Protein AF-A0A0F8WGH5-F1 (afdb_monomer_lite)

Organism: NCBI:txid412755

Foldseek 3Di:
DVVVVVVVVVVVVVVVVVVVVVVVCVVCVVVVVVVVVVVCVQVQVVDDPVVCVVCVVVVHDDDTDRPPVVVVCVVVVVCVVCVDQDQQDDDPDPGDPVVSVVVSVD

Structure (mmCIF, N/CA/C/O backbone):
data_AF-A0A0F8WGH5-F1
#
_entry.id   AF-A0A0F8WGH5-F1
#
loop_
_atom_site.group_PDB
_atom_site.id
_atom_site.type_symbol
_atom_site.label_atom_id
_atom_site.label_alt_id
_atom_site.label_comp_id
_atom_site.label_asym_id
_atom_site.label_entity_id
_atom_site.label_seq_id
_atom_site.pdbx_PDB_ins_code
_atom_site.Cartn_x
_atom_site.Cartn_y
_atom_site.Cartn_z
_atom_site.occupancy
_atom_site.B_iso_or_equiv
_atom_site.auth_seq_id
_atom_site.auth_comp_id
_atom_site.auth_asym_id
_atom_site.auth_atom_id
_atom_site.pdbx_PDB_model_num
ATOM 1 N N . MET A 1 1 ? 5.181 -33.409 37.638 1.00 47.31 1 MET A N 1
ATOM 2 C CA . MET A 1 1 ? 6.458 -32.822 37.167 1.00 47.31 1 MET A CA 1
ATOM 3 C C . MET A 1 1 ? 6.450 -32.567 35.658 1.00 47.31 1 MET A C 1
ATOM 5 O O . MET A 1 1 ? 6.935 -31.520 35.275 1.00 47.31 1 MET A O 1
ATOM 9 N N . ALA A 1 2 ? 5.823 -33.419 34.832 1.00 52.19 2 ALA A N 1
ATOM 10 C CA . ALA A 1 2 ? 5.666 -33.188 33.384 1.00 52.19 2 ALA A CA 1
ATOM 11 C C . ALA A 1 2 ? 4.700 -32.037 32.995 1.00 52.19 2 ALA A C 1
ATOM 13 O O . ALA A 1 2 ? 4.844 -31.440 31.937 1.00 52.19 2 ALA A O 1
ATOM 14 N N . GLU A 1 3 ? 3.730 -31.683 33.847 1.00 47.84 3 GLU A N 1
ATOM 15 C CA . GLU A 1 3 ? 2.720 -30.653 33.522 1.00 47.84 3 GLU A CA 1
ATOM 16 C C . GLU A 1 3 ? 3.241 -29.205 33.601 1.00 47.84 3 GLU A C 1
ATOM 18 O O . GLU A 1 3 ? 2.718 -28.323 32.927 1.00 47.84 3 GLU A O 1
ATOM 23 N N . HIS A 1 4 ? 4.289 -28.944 34.389 1.00 51.94 4 HIS A N 1
ATOM 24 C CA . HIS A 1 4 ? 4.874 -27.600 34.503 1.00 51.94 4 HIS A CA 1
ATOM 25 C C . HIS A 1 4 ? 5.773 -27.237 33.313 1.00 51.94 4 HIS A C 1
ATOM 27 O O . HIS A 1 4 ? 5.893 -26.064 32.976 1.00 51.94 4 HIS A O 1
ATOM 33 N N . GLU A 1 5 ? 6.360 -28.236 32.655 1.00 54.69 5 GLU A N 1
ATOM 34 C CA . GLU A 1 5 ? 7.306 -28.052 31.550 1.00 54.69 5 GLU A CA 1
ATOM 35 C C . GLU A 1 5 ? 6.595 -27.596 30.263 1.00 54.69 5 GLU A C 1
ATOM 37 O O . GLU A 1 5 ? 7.083 -26.718 29.553 1.00 54.69 5 GLU A O 1
ATOM 42 N N . HIS A 1 6 ? 5.379 -28.100 30.018 1.00 57.47 6 HIS A N 1
ATOM 43 C CA . HIS A 1 6 ? 4.533 -27.656 28.906 1.00 57.47 6 HIS A CA 1
ATOM 44 C C . HIS A 1 6 ? 4.038 -26.212 29.068 1.00 57.47 6 HIS A C 1
ATOM 46 O O . HIS A 1 6 ? 4.010 -25.463 28.097 1.00 57.47 6 HIS A O 1
ATOM 52 N N . HIS A 1 7 ? 3.707 -25.781 30.290 1.00 59.44 7 HIS A N 1
ATOM 53 C CA . HIS A 1 7 ? 3.215 -24.421 30.523 1.00 59.44 7 HIS A CA 1
ATOM 54 C C . HIS A 1 7 ? 4.296 -23.355 30.255 1.00 59.44 7 HIS A C 1
ATOM 56 O O . HIS A 1 7 ? 3.986 -22.291 29.709 1.00 59.44 7 HIS A O 1
ATOM 62 N N . ASP A 1 8 ? 5.551 -23.610 30.631 1.00 64.88 8 ASP A N 1
ATOM 63 C CA . ASP A 1 8 ? 6.654 -22.678 30.359 1.00 64.88 8 ASP A CA 1
ATOM 64 C C . ASP A 1 8 ? 7.074 -22.689 28.881 1.00 64.88 8 ASP A C 1
ATOM 66 O O . ASP A 1 8 ? 7.357 -21.629 28.315 1.00 64.88 8 ASP A O 1
ATOM 70 N N . ALA A 1 9 ? 7.029 -23.846 28.213 1.00 72.88 9 ALA A N 1
ATOM 71 C CA . ALA A 1 9 ? 7.215 -23.931 26.763 1.00 72.88 9 ALA A CA 1
ATOM 72 C C . ALA A 1 9 ? 6.143 -23.134 25.987 1.00 72.88 9 ALA A C 1
ATOM 74 O O . ALA A 1 9 ? 6.466 -22.395 25.057 1.00 72.88 9 ALA A O 1
ATOM 75 N N . ASP A 1 10 ? 4.880 -23.197 26.411 1.00 77.44 10 ASP A N 1
ATOM 76 C CA . ASP A 1 10 ? 3.797 -22.430 25.784 1.00 77.44 10 ASP A CA 1
ATOM 77 C C . ASP A 1 10 ? 3.927 -20.923 26.051 1.00 77.44 10 ASP A C 1
ATOM 79 O O . ASP A 1 10 ? 3.711 -20.104 25.156 1.00 77.44 10 ASP A O 1
ATOM 83 N N . LYS A 1 11 ? 4.331 -20.529 27.265 1.00 81.62 11 LYS A N 1
ATOM 84 C CA . LYS A 1 11 ? 4.594 -19.120 27.603 1.00 81.62 11 LYS A CA 1
ATOM 85 C C . LYS A 1 11 ? 5.718 -18.532 26.758 1.00 81.62 11 LYS A C 1
ATOM 87 O O . LYS A 1 11 ? 5.542 -17.464 26.180 1.00 81.62 11 LYS A O 1
ATOM 92 N N . THR A 1 12 ? 6.841 -19.237 26.652 1.00 84.56 12 THR A N 1
ATOM 93 C CA . THR A 1 12 ? 7.992 -18.789 25.853 1.00 84.56 12 THR A CA 1
ATOM 94 C C . THR A 1 12 ? 7.652 -18.676 24.366 1.00 84.56 12 THR A C 1
ATOM 96 O O . TH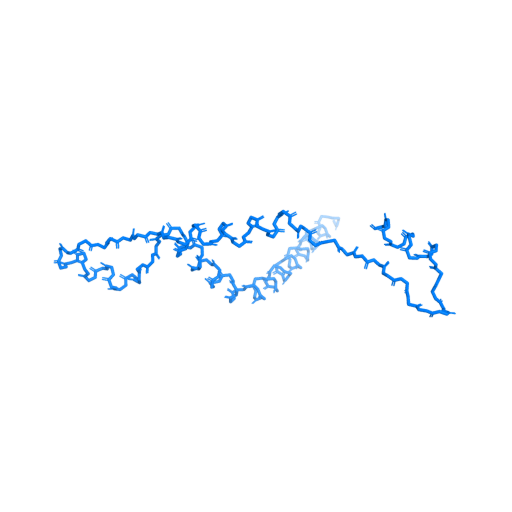R A 1 12 ? 8.043 -17.699 23.726 1.00 84.56 12 THR A O 1
ATOM 99 N N . LEU A 1 13 ? 6.845 -19.596 23.826 1.00 88.69 13 LEU A N 1
ATOM 100 C CA . LEU A 1 13 ? 6.330 -19.510 22.457 1.00 88.69 13 LEU A CA 1
ATOM 101 C C . LEU A 1 13 ? 5.434 -18.277 22.246 1.00 88.69 13 LEU A C 1
ATOM 103 O O . LEU A 1 13 ? 5.576 -17.572 21.245 1.00 88.69 13 LEU A O 1
ATOM 107 N N . ILE A 1 14 ? 4.516 -18.002 23.177 1.00 90.44 14 ILE A N 1
ATOM 108 C CA . ILE A 1 14 ? 3.617 -16.838 23.106 1.00 90.44 14 ILE A CA 1
ATOM 109 C C . ILE A 1 14 ? 4.414 -15.532 23.201 1.00 90.44 14 ILE A C 1
ATOM 111 O O . ILE A 1 14 ? 4.172 -14.599 22.434 1.00 90.44 14 ILE A O 1
ATOM 115 N N . GLU A 1 15 ? 5.393 -15.465 24.102 1.00 92.00 15 GLU A N 1
ATOM 116 C CA . GLU A 1 15 ? 6.281 -14.310 24.241 1.00 92.00 15 GLU A CA 1
ATOM 117 C C . GLU A 1 15 ? 7.097 -14.064 22.967 1.00 92.00 15 GLU A C 1
ATOM 119 O O . GLU A 1 15 ? 7.206 -12.923 22.503 1.00 92.00 15 GLU A O 1
ATOM 124 N N . GLU A 1 16 ? 7.623 -15.124 22.350 1.00 90.19 16 GLU A N 1
ATOM 125 C CA . GLU A 1 16 ? 8.329 -15.026 21.077 1.00 90.19 16 GLU A CA 1
ATOM 126 C C . GLU A 1 16 ? 7.401 -14.560 19.946 1.00 90.19 16 GLU A C 1
ATOM 128 O O . GLU A 1 16 ? 7.767 -13.666 19.174 1.00 90.19 16 GLU A O 1
ATOM 133 N N . ALA A 1 17 ? 6.185 -15.103 19.866 1.00 92.06 17 ALA A N 1
ATOM 134 C CA . ALA A 1 17 ? 5.187 -14.691 18.885 1.00 92.06 17 ALA A CA 1
ATOM 135 C C . ALA A 1 17 ? 4.820 -13.207 19.041 1.00 92.06 17 ALA A C 1
ATOM 137 O O . ALA A 1 17 ? 4.798 -12.474 18.052 1.00 92.06 17 ALA A O 1
ATOM 138 N N . HIS A 1 18 ? 4.614 -12.733 20.273 1.00 93.75 18 HIS A N 1
ATOM 139 C CA . HIS A 1 18 ? 4.354 -11.321 20.562 1.00 93.75 18 HIS A CA 1
ATOM 140 C C . HIS A 1 18 ? 5.530 -10.430 20.164 1.00 93.75 18 HIS A C 1
ATOM 142 O O . HIS A 1 18 ? 5.328 -9.365 19.580 1.00 93.75 18 HIS A O 1
ATOM 148 N N . LYS A 1 19 ? 6.767 -10.863 20.435 1.00 93.94 19 LYS A N 1
ATOM 149 C CA . LYS A 1 19 ? 7.969 -10.119 20.048 1.00 93.94 19 LYS A CA 1
ATOM 150 C C . LYS A 1 19 ? 8.092 -9.997 18.529 1.00 93.94 19 LYS A C 1
ATOM 152 O O . LYS A 1 19 ? 8.336 -8.899 18.035 1.00 93.94 19 LYS A O 1
ATOM 157 N N . ARG A 1 20 ? 7.893 -11.095 17.794 1.00 93.75 20 ARG A N 1
ATOM 158 C CA . ARG A 1 20 ? 7.919 -11.105 16.322 1.00 93.75 20 ARG A CA 1
ATOM 159 C C . ARG A 1 20 ? 6.794 -10.251 15.740 1.00 93.75 20 ARG A C 1
ATOM 161 O O . ARG A 1 20 ? 7.041 -9.444 14.851 1.00 93.75 20 ARG A O 1
ATOM 168 N N . PHE A 1 21 ? 5.582 -10.372 16.283 1.00 93.12 21 PHE A N 1
ATOM 169 C CA . PHE A 1 21 ? 4.445 -9.553 15.867 1.00 93.12 21 PHE A CA 1
ATOM 170 C C . PHE A 1 21 ? 4.718 -8.066 16.083 1.00 93.12 21 PHE A C 1
ATOM 172 O O . PHE A 1 21 ? 4.517 -7.275 15.168 1.00 93.12 21 PHE A O 1
ATOM 179 N N . LYS A 1 22 ? 5.240 -7.693 17.255 1.00 94.94 22 LYS A N 1
ATOM 180 C CA . LYS A 1 22 ? 5.592 -6.308 17.559 1.00 94.94 22 LYS A CA 1
ATOM 181 C C . LYS A 1 22 ? 6.647 -5.762 16.597 1.00 94.94 22 LYS A C 1
ATOM 183 O O . LYS A 1 22 ? 6.482 -4.664 16.094 1.00 94.94 22 LYS A O 1
ATOM 188 N N . GLN A 1 23 ? 7.682 -6.539 16.276 1.00 94.31 23 GLN A N 1
ATOM 189 C CA . GLN A 1 23 ? 8.688 -6.133 15.287 1.00 94.31 23 GLN A CA 1
ATOM 190 C C . GLN A 1 23 ? 8.077 -5.868 13.907 1.00 94.31 23 GLN A C 1
ATOM 192 O O . GLN A 1 23 ? 8.413 -4.872 13.271 1.00 94.31 23 GLN A O 1
ATOM 197 N N . CYS A 1 24 ? 7.174 -6.736 13.448 1.00 93.31 24 CYS A N 1
ATOM 198 C CA . CYS A 1 24 ? 6.466 -6.528 12.187 1.00 93.31 24 CYS A CA 1
ATOM 199 C C . CYS A 1 24 ? 5.541 -5.308 12.249 1.00 93.31 24 CYS A C 1
ATOM 201 O O . CYS A 1 24 ? 5.539 -4.507 11.322 1.00 93.31 24 CYS A O 1
ATOM 203 N N . GLN A 1 25 ? 4.786 -5.157 13.339 1.00 93.88 25 GLN A N 1
ATOM 204 C CA . GLN A 1 25 ? 3.870 -4.041 13.538 1.00 93.88 25 GLN A CA 1
ATOM 205 C C . GLN A 1 25 ? 4.620 -2.712 13.546 1.00 93.88 25 GLN A C 1
ATOM 207 O O . GLN A 1 25 ? 4.233 -1.811 12.814 1.00 93.88 25 GLN A O 1
ATOM 212 N N . ASP A 1 26 ? 5.701 -2.608 14.318 1.00 93.19 26 ASP A N 1
ATOM 213 C CA . ASP A 1 26 ? 6.507 -1.392 14.426 1.00 93.19 26 ASP A CA 1
ATOM 214 C C . ASP A 1 26 ? 7.139 -1.031 13.070 1.00 93.19 26 ASP A C 1
ATOM 216 O O . ASP A 1 26 ? 7.156 0.136 12.689 1.00 93.19 26 ASP A O 1
ATOM 220 N N . ALA A 1 27 ? 7.607 -2.027 12.307 1.00 92.81 27 ALA A N 1
ATOM 221 C CA . ALA A 1 27 ? 8.177 -1.808 10.977 1.00 92.81 27 ALA A CA 1
ATOM 222 C C . ALA A 1 27 ? 7.129 -1.402 9.924 1.00 92.81 27 ALA A C 1
ATOM 224 O O . ALA A 1 27 ? 7.433 -0.620 9.025 1.00 92.81 27 ALA A O 1
ATOM 225 N N . GLU A 1 28 ? 5.910 -1.943 10.001 1.00 93.62 28 GLU A N 1
ATOM 226 C CA . GLU A 1 28 ? 4.843 -1.656 9.038 1.00 93.62 28 GLU A CA 1
ATOM 227 C C . GLU A 1 28 ? 4.042 -0.399 9.400 1.00 93.62 28 GLU A C 1
ATOM 229 O O . GLU A 1 28 ? 3.417 0.182 8.520 1.00 93.62 28 GLU A O 1
ATOM 234 N N . ASN A 1 29 ? 4.027 0.022 10.668 1.00 94.25 29 ASN A N 1
ATOM 235 C CA . ASN A 1 29 ? 3.070 0.994 11.201 1.00 94.25 29 ASN A CA 1
ATOM 236 C C . ASN A 1 29 ? 2.941 2.260 10.341 1.00 94.25 29 ASN A C 1
ATOM 238 O O . ASN A 1 29 ? 1.838 2.608 9.918 1.00 94.25 29 ASN A O 1
ATOM 242 N N . ASP A 1 30 ? 4.064 2.904 10.028 1.00 94.06 30 ASP A N 1
ATOM 243 C CA . ASP A 1 30 ? 4.074 4.155 9.265 1.00 94.06 30 ASP A CA 1
ATOM 244 C C . ASP A 1 30 ? 3.542 3.946 7.840 1.00 94.06 30 ASP A C 1
ATOM 246 O O . ASP A 1 30 ? 2.696 4.702 7.359 1.00 94.06 30 ASP A O 1
ATOM 250 N N . GLN A 1 31 ? 3.968 2.862 7.187 1.00 93.62 31 GLN A N 1
ATOM 251 C CA . GLN A 1 31 ? 3.502 2.501 5.849 1.00 93.62 31 GLN A CA 1
ATOM 252 C C . GLN A 1 31 ? 2.018 2.123 5.851 1.00 93.62 31 GLN A C 1
ATOM 254 O O . GLN A 1 31 ? 1.285 2.466 4.922 1.00 93.62 31 GLN A O 1
ATOM 259 N N . ARG A 1 32 ? 1.558 1.426 6.892 1.00 92.69 32 ARG A N 1
ATOM 260 C CA . ARG A 1 32 ? 0.169 1.004 7.049 1.00 92.69 32 ARG A CA 1
ATOM 261 C C . ARG A 1 32 ? -0.745 2.217 7.154 1.00 92.69 32 ARG A C 1
ATOM 263 O O . ARG A 1 32 ? -1.751 2.246 6.451 1.00 92.69 32 ARG A O 1
ATOM 270 N N . ILE A 1 33 ? -0.379 3.218 7.955 1.00 93.38 33 ILE A N 1
ATOM 271 C CA . ILE A 1 33 ? -1.146 4.466 8.100 1.00 93.38 33 ILE A CA 1
ATOM 272 C C . ILE A 1 33 ? -1.343 5.136 6.735 1.00 93.38 33 ILE A C 1
ATOM 274 O O . ILE A 1 33 ? -2.484 5.361 6.331 1.00 93.38 33 ILE A O 1
ATOM 278 N N . VAL A 1 34 ? -0.255 5.362 5.993 1.00 93.31 34 VAL A N 1
ATOM 279 C CA . VAL A 1 34 ? -0.314 6.009 4.670 1.00 93.31 34 VAL A CA 1
ATOM 280 C C . VAL A 1 34 ? -1.092 5.153 3.666 1.00 93.31 34 VAL A C 1
ATOM 282 O O . VAL A 1 34 ? -1.938 5.656 2.936 1.00 93.31 34 VAL A O 1
ATOM 285 N N . SER A 1 35 ? -0.878 3.835 3.663 1.00 92.31 35 SER A N 1
ATOM 286 C CA . SER A 1 35 ? -1.565 2.940 2.725 1.00 92.31 35 SER A CA 1
ATOM 287 C C . SER A 1 35 ? -3.080 2.892 2.938 1.00 92.31 35 SER A C 1
ATOM 289 O O . SER A 1 35 ? -3.835 2.793 1.972 1.00 92.31 35 SER A O 1
ATOM 291 N N . VAL A 1 36 ? -3.543 2.965 4.188 1.00 92.69 36 VAL A N 1
ATOM 292 C CA . VAL A 1 36 ? -4.976 2.991 4.499 1.00 92.69 36 VAL A CA 1
ATOM 293 C C . VAL A 1 36 ? -5.595 4.297 4.009 1.00 92.69 36 VAL A C 1
ATOM 295 O O . VAL A 1 36 ? -6.664 4.251 3.399 1.00 92.69 36 VAL A O 1
ATOM 298 N N . GLU A 1 37 ? -4.911 5.427 4.204 1.00 91.44 37 GLU A N 1
ATOM 299 C CA . GLU A 1 37 ? -5.331 6.729 3.674 1.00 91.44 37 GLU A CA 1
ATOM 300 C C . GLU A 1 37 ? -5.431 6.698 2.139 1.00 91.44 37 GLU A C 1
ATOM 302 O O . GLU A 1 37 ? -6.467 7.055 1.574 1.00 91.44 37 GLU A O 1
ATOM 307 N N . ASP A 1 38 ? -4.413 6.168 1.457 1.00 90.69 38 ASP A N 1
ATOM 308 C CA . ASP A 1 38 ? -4.401 6.039 -0.004 1.00 90.69 38 ASP A CA 1
ATOM 309 C C . ASP A 1 38 ? -5.549 5.155 -0.523 1.00 90.69 38 ASP A C 1
ATOM 311 O O . ASP A 1 38 ? -6.195 5.472 -1.530 1.00 90.69 38 ASP A O 1
ATOM 315 N N . LEU A 1 39 ? -5.840 4.044 0.163 1.00 90.25 39 LEU A N 1
ATOM 316 C CA . LEU A 1 39 ? -6.941 3.145 -0.195 1.00 90.25 39 LEU A CA 1
ATOM 317 C C . LEU A 1 39 ? -8.311 3.807 -0.002 1.00 90.25 39 LEU A C 1
ATOM 319 O O . LEU A 1 39 ? -9.188 3.655 -0.857 1.00 90.25 39 LEU A O 1
ATOM 323 N N . GLN A 1 40 ? -8.498 4.565 1.080 1.00 89.69 40 GLN A N 1
ATOM 324 C CA . GLN A 1 40 ? -9.717 5.347 1.319 1.00 89.69 40 GLN A CA 1
ATOM 325 C C . GLN A 1 40 ? -9.897 6.429 0.246 1.00 89.69 40 GLN A C 1
ATOM 327 O O . GLN A 1 40 ? -10.979 6.568 -0.340 1.00 89.69 40 GLN A O 1
ATOM 332 N N . PHE A 1 41 ? -8.813 7.122 -0.104 1.00 90.06 41 PHE A N 1
ATOM 333 C CA . PHE A 1 41 ? -8.805 8.138 -1.151 1.00 90.06 41 PHE A CA 1
ATOM 334 C C . PHE A 1 41 ? -9.162 7.553 -2.526 1.00 90.06 41 PHE A C 1
ATOM 336 O O . PHE A 1 41 ? -9.984 8.113 -3.267 1.00 90.06 41 PHE A O 1
ATOM 343 N N . LEU A 1 42 ? -8.610 6.379 -2.852 1.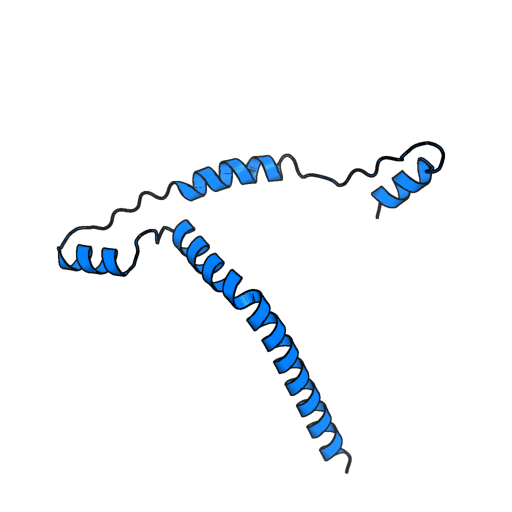00 88.69 42 LEU A N 1
ATOM 344 C CA . LEU A 1 42 ? -8.947 5.631 -4.063 1.00 88.69 42 LEU A CA 1
ATOM 345 C C . LEU A 1 42 ? -10.420 5.203 -4.083 1.00 88.69 42 LEU A C 1
ATOM 347 O O . LEU A 1 42 ? -11.033 5.211 -5.154 1.00 88.69 42 LEU A O 1
ATOM 351 N N . ASN A 1 43 ? -11.004 4.875 -2.927 1.00 87.44 43 ASN A N 1
ATOM 352 C CA . ASN A 1 43 ? -12.410 4.485 -2.798 1.00 87.44 43 ASN A CA 1
ATOM 353 C C . ASN A 1 43 ? -13.392 5.677 -2.857 1.00 87.44 43 ASN A C 1
ATOM 355 O O . ASN A 1 43 ? -14.605 5.484 -2.880 1.00 87.44 43 ASN A O 1
ATOM 359 N N . GLY A 1 44 ? -12.889 6.913 -2.955 1.00 85.62 44 GLY A N 1
ATOM 360 C CA . GLY A 1 44 ? -13.701 8.121 -3.134 1.00 85.62 44 GLY A CA 1
ATOM 361 C C . GLY A 1 44 ? -13.879 8.971 -1.874 1.00 85.62 44 GLY A C 1
ATOM 362 O O . GLY A 1 44 ? -14.554 10.003 -1.933 1.00 85.62 44 GLY A O 1
ATOM 363 N N . GLU A 1 45 ? -13.237 8.612 -0.762 1.00 87.38 45 GLU A N 1
ATOM 364 C CA . GLU A 1 45 ? -13.177 9.427 0.457 1.00 87.38 45 GLU A CA 1
ATOM 365 C C . GLU A 1 45 ? -12.079 10.493 0.331 1.00 87.38 45 GLU A C 1
ATOM 367 O O . GLU A 1 45 ? -11.083 10.503 1.036 1.00 87.38 45 GLU A O 1
ATOM 372 N N . GLN A 1 46 ? -12.251 11.399 -0.632 1.00 87.69 46 GLN A N 1
ATOM 373 C CA . GLN A 1 46 ? -11.216 12.371 -1.015 1.00 87.69 46 GLN A CA 1
ATOM 374 C C . GLN A 1 46 ? -11.244 13.672 -0.206 1.00 87.69 46 GLN A C 1
ATOM 376 O O . GLN A 1 46 ? -10.409 14.553 -0.407 1.00 87.69 46 GLN A O 1
ATOM 381 N N . TRP A 1 47 ? -12.238 13.835 0.666 1.00 88.88 47 TRP A N 1
ATOM 382 C CA . TRP A 1 47 ? -12.410 15.052 1.449 1.00 88.88 47 TRP A CA 1
ATOM 383 C C . TRP A 1 47 ? -11.819 14.869 2.842 1.00 88.88 47 TRP A C 1
ATOM 385 O O . TRP A 1 47 ? -12.264 13.964 3.544 1.00 88.88 47 TRP A O 1
ATOM 395 N N . PRO A 1 48 ? -10.938 15.778 3.292 1.00 88.25 48 PRO A N 1
ATOM 396 C CA . PRO A 1 48 ? -10.536 15.835 4.689 1.00 88.25 48 PRO A CA 1
ATOM 397 C C . PRO A 1 48 ? -11.754 15.999 5.611 1.00 88.25 48 PRO A C 1
ATOM 399 O O . PRO A 1 48 ? -12.634 16.834 5.351 1.00 88.25 48 PRO A O 1
ATOM 402 N N . ASP A 1 49 ? -11.800 15.236 6.705 1.00 86.88 49 ASP A N 1
ATOM 403 C CA . ASP A 1 49 ? -12.963 15.164 7.604 1.00 86.88 49 ASP A CA 1
ATOM 404 C C . ASP A 1 49 ? -13.361 16.520 8.194 1.00 86.88 49 ASP A C 1
ATOM 406 O O . ASP A 1 49 ? -14.546 16.855 8.309 1.00 86.88 49 ASP A O 1
ATOM 410 N N . ASN A 1 50 ? -12.370 17.353 8.511 1.00 88.62 50 ASN A N 1
ATOM 411 C CA . ASN A 1 50 ? -12.575 18.702 9.031 1.00 88.62 50 ASN A CA 1
ATOM 412 C C . ASN A 1 50 ? -13.316 19.617 8.036 1.00 88.62 50 ASN A C 1
ATOM 414 O O . ASN A 1 50 ? -14.144 20.433 8.444 1.00 88.62 50 ASN A O 1
ATOM 418 N N . ILE A 1 51 ? -13.047 19.491 6.735 1.00 87.12 51 ILE A N 1
ATOM 419 C CA . ILE A 1 51 ? -13.696 20.274 5.678 1.00 87.12 51 ILE A CA 1
ATOM 420 C C . ILE A 1 51 ? -15.076 19.695 5.381 1.00 87.12 51 ILE A C 1
ATOM 422 O O . ILE A 1 51 ? -16.041 20.452 5.263 1.00 87.12 51 ILE A O 1
ATOM 426 N N . LYS A 1 52 ? -15.188 18.365 5.303 1.00 88.38 52 LYS A N 1
ATOM 427 C CA . LYS A 1 52 ? -16.458 17.669 5.071 1.00 88.38 52 LYS A CA 1
ATOM 428 C C . LYS A 1 52 ? -17.491 18.041 6.136 1.00 88.38 52 LYS A C 1
ATOM 430 O O . LYS A 1 52 ? -18.603 18.428 5.792 1.00 88.38 52 LYS A O 1
ATOM 435 N N . THR A 1 53 ? -17.091 18.026 7.406 1.00 88.06 53 THR A N 1
ATOM 436 C CA . THR A 1 53 ? -17.961 18.373 8.541 1.00 88.06 53 THR A CA 1
ATOM 437 C C . THR A 1 53 ? -18.443 19.822 8.471 1.00 88.06 53 THR A C 1
ATOM 439 O O . THR A 1 53 ? -19.636 20.078 8.614 1.00 88.06 53 THR A O 1
ATOM 442 N N . LYS A 1 54 ? -17.544 20.773 8.172 1.00 90.75 54 LYS A N 1
ATOM 443 C CA . LYS A 1 54 ? -17.908 22.191 8.005 1.00 90.75 54 LYS A CA 1
ATOM 444 C C . LYS A 1 54 ? -18.904 22.394 6.866 1.00 90.75 54 LYS A C 1
ATOM 446 O O . LYS A 1 54 ? -19.910 23.062 7.045 1.00 90.75 54 LYS A O 1
ATOM 451 N N . ARG A 1 55 ? -18.674 21.766 5.709 1.00 87.75 55 ARG A N 1
ATOM 452 C CA . ARG A 1 55 ? -19.576 21.904 4.554 1.00 87.75 55 ARG A CA 1
ATOM 453 C C . ARG A 1 55 ? -20.951 21.297 4.806 1.00 87.75 55 ARG A C 1
ATOM 455 O O . ARG A 1 55 ? -21.938 21.897 4.398 1.00 87.75 55 ARG A O 1
ATOM 462 N N . ILE A 1 56 ? -21.017 20.155 5.493 1.00 87.56 56 ILE A N 1
ATOM 463 C CA . ILE A 1 56 ? -22.289 19.547 5.905 1.00 87.56 56 ILE A CA 1
ATOM 464 C C . ILE A 1 56 ? -23.038 20.483 6.860 1.00 87.56 56 ILE A C 1
ATOM 466 O O . ILE A 1 56 ? -24.233 20.696 6.668 1.00 87.56 56 ILE A O 1
ATOM 470 N N . ALA A 1 57 ? -22.342 21.085 7.831 1.00 89.19 57 ALA A N 1
ATOM 471 C CA . ALA A 1 57 ? -22.930 22.074 8.737 1.00 89.19 57 ALA A CA 1
ATOM 472 C C . ALA A 1 57 ? -23.445 23.320 7.990 1.00 89.19 57 ALA A C 1
ATOM 474 O O . ALA A 1 57 ? -24.518 23.824 8.307 1.00 89.19 57 ALA A O 1
ATOM 475 N N . ASP A 1 58 ? -22.736 23.752 6.944 1.00 90.06 58 ASP A N 1
ATOM 476 C CA . ASP A 1 58 ? -23.132 24.862 6.067 1.00 90.06 58 ASP A CA 1
ATOM 477 C C . ASP A 1 58 ? -24.224 24.478 5.039 1.00 90.06 58 ASP A C 1
ATOM 479 O O . ASP A 1 58 ? -24.569 25.282 4.170 1.00 90.06 58 ASP A O 1
ATOM 483 N N . GLY A 1 59 ? -24.740 23.240 5.067 1.00 87.88 59 GLY A N 1
ATOM 484 C CA . GLY A 1 59 ? -25.749 22.742 4.121 1.00 87.88 59 GLY A CA 1
ATOM 485 C C . GLY A 1 59 ? -25.237 22.551 2.686 1.00 87.88 59 GLY A C 1
ATOM 486 O O . GLY A 1 59 ? -26.025 22.470 1.743 1.00 87.88 59 GLY A O 1
ATOM 487 N N . ARG A 1 60 ? -23.915 22.495 2.486 1.00 88.19 60 ARG A N 1
ATOM 488 C CA . ARG A 1 60 ? -23.270 22.377 1.171 1.00 88.19 60 ARG A CA 1
ATOM 489 C C . ARG A 1 60 ? -22.867 20.922 0.906 1.00 88.19 60 ARG A C 1
ATOM 491 O O . ARG A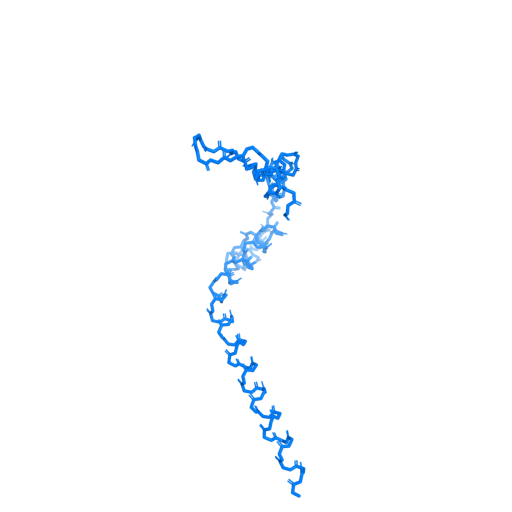 1 60 ? -22.091 20.363 1.681 1.00 88.19 60 ARG A O 1
ATOM 498 N N . PRO A 1 61 ? -23.288 20.308 -0.214 1.00 84.31 61 PRO A N 1
ATOM 499 C CA . PRO A 1 61 ? -22.889 18.943 -0.536 1.00 84.31 61 PRO A CA 1
ATOM 500 C C . PRO A 1 61 ? -21.389 18.847 -0.867 1.00 84.31 61 PRO A C 1
ATOM 502 O O . PRO A 1 61 ? -20.797 19.762 -1.453 1.00 84.31 61 PRO A O 1
ATOM 505 N N . CYS A 1 62 ? -20.787 17.705 -0.529 1.00 83.00 62 CYS A N 1
ATOM 506 C CA . CYS A 1 62 ? -19.430 17.325 -0.925 1.00 83.00 62 CYS A CA 1
ATOM 507 C C . CYS A 1 62 ? -19.515 16.364 -2.116 1.00 83.00 62 CYS A C 1
ATOM 509 O O . CYS A 1 62 ? -19.658 15.157 -1.935 1.00 83.00 62 CYS A O 1
ATOM 511 N N . HIS A 1 63 ? -19.487 16.897 -3.338 1.00 83.38 63 HIS A N 1
ATOM 512 C CA . HIS A 1 63 ? -19.497 16.068 -4.542 1.00 83.38 63 HIS A CA 1
ATOM 513 C C . HIS A 1 63 ? -18.076 15.582 -4.854 1.00 83.38 63 HIS A C 1
ATOM 515 O O . HIS A 1 63 ? -17.161 16.398 -4.970 1.00 83.38 63 HIS A O 1
ATOM 521 N N . THR A 1 64 ? -17.898 14.270 -5.006 1.00 85.50 64 THR A N 1
ATOM 522 C CA . THR A 1 64 ? -16.618 13.663 -5.392 1.00 85.50 64 THR A CA 1
ATOM 523 C C . THR A 1 64 ? -16.774 12.985 -6.746 1.00 85.50 64 THR A C 1
ATOM 525 O O . THR A 1 64 ? -17.551 12.043 -6.884 1.00 85.50 64 THR A O 1
ATOM 528 N N . ILE A 1 65 ? -16.018 13.442 -7.745 1.00 87.06 65 ILE A N 1
ATOM 529 C CA . ILE A 1 65 ? -15.947 12.800 -9.064 1.00 87.06 65 ILE A CA 1
ATOM 530 C C . ILE A 1 65 ? -14.657 11.984 -9.109 1.00 87.06 65 ILE A C 1
ATOM 532 O O . ILE A 1 65 ? -13.584 12.500 -9.432 1.00 87.06 65 ILE A O 1
ATOM 536 N N . ASN A 1 66 ? -14.753 10.704 -8.758 1.00 87.75 66 ASN A N 1
ATOM 537 C CA . ASN A 1 66 ? -13.580 9.849 -8.652 1.00 87.75 66 ASN A CA 1
ATOM 538 C C . ASN A 1 66 ? -13.107 9.350 -10.029 1.00 87.75 66 ASN A C 1
ATOM 540 O O . ASN A 1 66 ? -13.667 8.413 -10.596 1.00 87.75 66 ASN A O 1
ATOM 544 N N . ARG A 1 67 ? -12.046 9.966 -10.560 1.00 87.94 67 ARG A N 1
ATOM 545 C CA . ARG A 1 67 ? -11.393 9.555 -11.819 1.00 87.94 67 ARG A CA 1
ATOM 546 C C . ARG A 1 67 ? -10.171 8.656 -11.607 1.00 87.94 67 ARG A C 1
ATOM 548 O O . ARG A 1 67 ? -9.623 8.135 -12.574 1.00 87.94 67 ARG A O 1
ATOM 555 N N . LEU A 1 68 ? -9.739 8.454 -10.362 1.00 88.50 68 LEU A N 1
ATOM 556 C CA . LEU A 1 68 ? -8.506 7.728 -10.039 1.00 88.50 68 LEU A CA 1
ATOM 557 C C . LEU A 1 68 ? -8.521 6.266 -10.506 1.00 88.50 68 LEU A C 1
ATOM 559 O O . LEU A 1 68 ? -7.532 5.852 -11.112 1.00 88.50 68 LEU A O 1
ATOM 563 N N . PRO A 1 69 ? -9.619 5.491 -10.355 1.00 88.88 69 PRO A N 1
ATOM 564 C CA . PRO A 1 69 ? -9.654 4.113 -10.838 1.00 88.88 69 PRO A CA 1
ATOM 565 C C . PRO A 1 69 ? -9.364 3.987 -12.336 1.00 88.88 69 PRO A C 1
ATOM 567 O O . PRO A 1 69 ? -8.762 3.004 -12.766 1.00 88.88 69 PRO A O 1
ATOM 570 N N . GLN A 1 70 ? -9.761 4.980 -13.139 1.00 89.56 70 GLN A N 1
ATOM 571 C CA . GLN A 1 70 ? -9.473 4.997 -14.571 1.00 89.56 70 GLN A CA 1
ATOM 572 C C . GLN A 1 70 ? -7.969 5.140 -14.830 1.00 89.56 70 GLN A C 1
ATOM 574 O O . GLN A 1 70 ? -7.413 4.355 -15.596 1.00 89.56 70 GLN A O 1
ATOM 579 N N . PHE A 1 71 ? -7.305 6.090 -14.170 1.00 89.38 71 PHE A N 1
ATOM 580 C CA . PHE A 1 71 ? -5.862 6.307 -14.317 1.00 89.38 71 PHE A CA 1
ATOM 581 C C . PHE A 1 71 ? -5.041 5.123 -13.796 1.00 89.38 71 PHE A C 1
ATOM 583 O O . PHE A 1 71 ? -4.113 4.674 -14.463 1.00 89.38 71 PHE A O 1
ATOM 590 N N . VAL A 1 72 ? -5.432 4.534 -12.663 1.00 89.62 72 VAL A N 1
ATOM 591 C CA . VAL A 1 72 ? -4.779 3.325 -12.133 1.00 89.62 72 VAL A CA 1
ATOM 592 C C . VAL A 1 72 ? -4.855 2.178 -13.145 1.00 89.62 72 VAL A C 1
ATOM 594 O O . VAL A 1 72 ? -3.866 1.486 -13.389 1.00 89.62 72 VAL A O 1
ATOM 597 N N . ARG A 1 73 ? -6.008 1.990 -13.796 1.00 89.00 73 ARG A N 1
ATOM 598 C CA . ARG A 1 73 ? -6.177 0.970 -14.844 1.00 89.00 73 ARG A CA 1
ATOM 599 C C . ARG A 1 73 ? -5.340 1.260 -16.088 1.00 89.00 73 ARG A C 1
ATOM 601 O O . ARG A 1 73 ? -4.823 0.322 -16.684 1.00 89.00 73 ARG A O 1
ATOM 608 N N . GLN A 1 74 ? -5.167 2.527 -16.461 1.00 91.25 74 GLN A N 1
ATOM 609 C CA . GLN A 1 74 ? -4.311 2.907 -17.591 1.00 91.25 74 GLN A CA 1
ATOM 610 C C . GLN A 1 74 ? -2.847 2.516 -17.385 1.00 91.25 74 GLN A C 1
ATOM 612 O O . GLN A 1 74 ? -2.192 2.181 -18.362 1.00 91.25 74 GLN A O 1
ATOM 617 N N . THR A 1 75 ? -2.347 2.502 -16.149 1.00 88.56 75 THR A N 1
ATOM 618 C CA . THR A 1 75 ? -0.967 2.079 -15.853 1.00 88.56 75 THR A CA 1
ATOM 619 C C . THR A 1 75 ? -0.866 0.572 -15.625 1.00 88.56 75 THR A C 1
ATOM 621 O O . THR A 1 75 ? 0.017 -0.094 -16.163 1.00 88.56 75 THR A O 1
ATOM 624 N N . THR A 1 76 ? -1.797 0.008 -14.856 1.00 89.56 76 THR A N 1
ATOM 625 C CA . THR A 1 76 ? -1.747 -1.410 -14.467 1.00 89.56 76 THR A CA 1
ATOM 626 C C . THR A 1 76 ? -2.063 -2.358 -15.622 1.00 89.56 76 THR A C 1
ATOM 628 O O . THR A 1 76 ? -1.482 -3.439 -15.693 1.00 89.56 76 THR A O 1
ATOM 631 N N . ASN A 1 77 ? -2.939 -1.977 -16.558 1.00 90.44 77 ASN A N 1
ATOM 632 C CA . ASN A 1 77 ? -3.270 -2.835 -17.698 1.00 90.44 77 ASN A CA 1
ATOM 633 C C . ASN A 1 77 ? -2.065 -3.054 -18.637 1.00 90.44 77 ASN A C 1
ATOM 635 O O . ASN A 1 77 ? -1.761 -4.215 -18.916 1.00 90.44 77 ASN A O 1
ATOM 639 N N . PRO A 1 78 ? -1.319 -2.017 -19.074 1.00 90.06 78 PRO A N 1
ATOM 640 C CA . PRO A 1 78 ? -0.077 -2.207 -19.822 1.00 90.06 78 PRO A CA 1
ATOM 641 C C . PRO A 1 78 ? 0.986 -2.990 -19.054 1.00 90.06 78 PRO A C 1
ATOM 643 O O . PRO A 1 78 ? 1.643 -3.839 -19.644 1.00 90.06 78 PRO A O 1
ATOM 646 N N . GLN A 1 79 ? 1.134 -2.762 -17.744 1.00 88.06 79 GLN A N 1
ATOM 647 C CA . GLN A 1 79 ? 2.066 -3.536 -16.912 1.00 88.06 79 GLN A CA 1
ATOM 648 C C . GLN A 1 79 ? 1.721 -5.032 -16.884 1.00 88.06 79 GLN A C 1
ATOM 650 O O . GLN A 1 79 ? 2.615 -5.873 -16.888 1.00 88.06 79 GLN A O 1
ATOM 655 N N . ARG A 1 80 ? 0.428 -5.380 -16.877 1.00 85.44 80 ARG A N 1
ATOM 656 C CA . ARG A 1 80 ? -0.032 -6.776 -16.955 1.00 85.44 80 ARG A CA 1
ATOM 657 C C . ARG A 1 80 ? 0.183 -7.382 -18.338 1.00 85.44 80 ARG A C 1
ATOM 659 O O . ARG A 1 80 ? 0.550 -8.549 -18.421 1.00 85.44 80 ARG A O 1
ATOM 666 N N . ALA A 1 81 ? -0.051 -6.607 -19.398 1.00 87.81 81 ALA A N 1
ATOM 667 C CA . ALA A 1 81 ? 0.174 -7.049 -20.773 1.00 87.81 81 ALA A CA 1
ATOM 668 C C . ALA A 1 81 ? 1.668 -7.279 -21.057 1.00 87.81 81 ALA A C 1
ATOM 670 O O . ALA A 1 81 ? 2.037 -8.286 -21.651 1.00 87.81 81 ALA A O 1
ATOM 671 N N . ASN A 1 82 ? 2.526 -6.388 -20.558 1.00 85.75 82 ASN A N 1
ATOM 672 C CA . ASN A 1 82 ? 3.978 -6.458 -20.684 1.00 85.75 82 ASN A CA 1
ATOM 673 C C . ASN A 1 82 ? 4.600 -6.940 -19.373 1.00 85.75 82 ASN A C 1
ATOM 675 O O . ASN A 1 82 ? 5.403 -6.231 -18.761 1.00 85.75 82 ASN A O 1
ATOM 679 N N . ARG A 1 83 ? 4.204 -8.133 -18.912 1.00 78.06 83 ARG A N 1
ATOM 680 C CA . ARG A 1 83 ? 4.784 -8.703 -17.694 1.00 78.06 83 ARG A CA 1
ATOM 681 C C . ARG A 1 83 ? 6.291 -8.868 -17.896 1.00 78.06 83 ARG A C 1
ATOM 683 O O . ARG A 1 83 ? 6.726 -9.697 -18.692 1.00 78.06 83 ARG A O 1
ATOM 690 N N . ILE A 1 84 ? 7.069 -8.073 -17.164 1.00 77.12 84 ILE A N 1
ATOM 691 C CA . ILE A 1 84 ? 8.530 -8.129 -17.191 1.00 77.12 84 ILE A CA 1
ATOM 692 C C . ILE A 1 84 ? 8.938 -9.520 -16.704 1.00 77.12 84 ILE A C 1
ATOM 694 O O . ILE A 1 84 ? 8.628 -9.909 -15.577 1.00 77.12 84 ILE A O 1
ATOM 698 N N . SER A 1 85 ? 9.590 -10.277 -17.579 1.00 78.81 85 SER A N 1
ATOM 699 C CA . SER A 1 85 ? 10.276 -11.515 -17.227 1.00 78.81 85 SER A CA 1
ATOM 700 C C . SER A 1 85 ? 11.747 -11.196 -16.993 1.00 78.81 85 SER A C 1
ATOM 702 O O . SER A 1 85 ? 12.333 -10.384 -17.712 1.00 78.81 85 SER A O 1
ATOM 704 N N . ALA A 1 86 ? 12.340 -11.808 -15.969 1.00 76.88 86 ALA A N 1
ATOM 705 C CA . ALA A 1 86 ? 13.787 -11.795 -15.831 1.00 76.88 86 ALA A CA 1
ATOM 706 C C . ALA A 1 86 ? 14.365 -12.620 -16.988 1.00 76.88 86 ALA A C 1
ATOM 708 O O . ALA A 1 86 ? 14.063 -13.805 -17.114 1.00 76.88 86 ALA A O 1
ATOM 709 N N . GLN A 1 87 ? 15.138 -11.978 -17.861 1.00 73.00 87 GLN A N 1
ATOM 710 C CA . GLN A 1 87 ? 15.905 -12.665 -18.896 1.00 73.00 87 GLN A CA 1
ATOM 711 C C . GLN A 1 87 ? 17.353 -12.744 -18.426 1.00 73.00 87 GLN A C 1
ATOM 713 O O . GLN A 1 87 ? 17.959 -11.714 -18.120 1.00 73.00 87 GLN A O 1
ATOM 718 N N . VAL A 1 88 ? 17.889 -13.960 -18.333 1.00 75.94 88 VAL A N 1
ATOM 719 C CA . VAL A 1 88 ? 19.281 -14.187 -17.941 1.00 75.94 88 VAL A CA 1
ATOM 72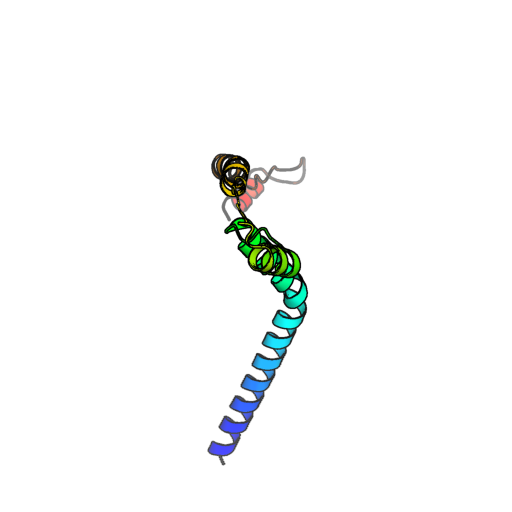0 C C . VAL A 1 88 ? 20.112 -14.174 -19.214 1.00 75.94 88 VAL A C 1
ATOM 722 O O . VAL A 1 88 ? 20.063 -15.098 -20.017 1.00 75.94 88 VAL A O 1
ATOM 725 N N . LEU A 1 89 ? 20.850 -13.088 -19.426 1.00 72.50 89 LEU A N 1
ATOM 726 C CA . LEU A 1 89 ? 21.740 -12.953 -20.574 1.00 72.50 89 LEU A CA 1
ATOM 727 C C . LEU A 1 89 ? 23.154 -13.395 -20.165 1.00 72.50 89 LEU A C 1
ATOM 729 O O . LEU A 1 89 ? 23.664 -12.893 -19.157 1.00 72.50 89 LEU A O 1
ATOM 733 N N . PRO A 1 90 ? 23.811 -14.299 -20.914 1.00 73.12 90 PRO A N 1
ATOM 734 C CA . PRO A 1 90 ? 25.201 -14.645 -20.653 1.00 73.12 90 PRO A CA 1
ATOM 735 C C . PRO A 1 90 ? 26.104 -13.437 -20.940 1.00 73.12 90 PRO A C 1
ATOM 737 O O . PRO A 1 90 ? 25.956 -12.753 -21.954 1.00 73.12 90 PRO A O 1
ATOM 740 N N . VAL A 1 91 ? 27.046 -13.171 -20.036 1.00 73.00 91 VAL A N 1
ATOM 741 C CA . VAL A 1 91 ? 28.093 -12.155 -20.215 1.00 73.00 91 VAL A CA 1
ATOM 742 C C . VAL A 1 91 ? 29.376 -12.872 -20.651 1.00 73.00 91 VAL A C 1
ATOM 744 O O . VAL A 1 91 ? 29.733 -13.893 -20.072 1.00 73.00 91 VAL A O 1
ATOM 747 N N . ASP A 1 92 ? 30.028 -12.347 -21.690 1.00 66.69 92 ASP A N 1
ATOM 748 C CA . ASP A 1 92 ? 31.120 -12.953 -22.474 1.00 66.69 92 ASP A CA 1
ATOM 749 C C . ASP A 1 92 ? 32.214 -13.734 -21.694 1.00 66.69 92 ASP A C 1
ATOM 751 O O . ASP A 1 92 ? 32.519 -13.487 -20.525 1.00 66.69 92 ASP A O 1
ATOM 755 N N . SER A 1 93 ? 32.845 -14.661 -22.424 1.00 60.22 93 SER A N 1
ATOM 756 C CA . SER A 1 93 ? 34.096 -15.405 -22.211 1.00 60.22 93 SER A CA 1
ATOM 757 C C . SER A 1 93 ? 34.216 -16.271 -20.95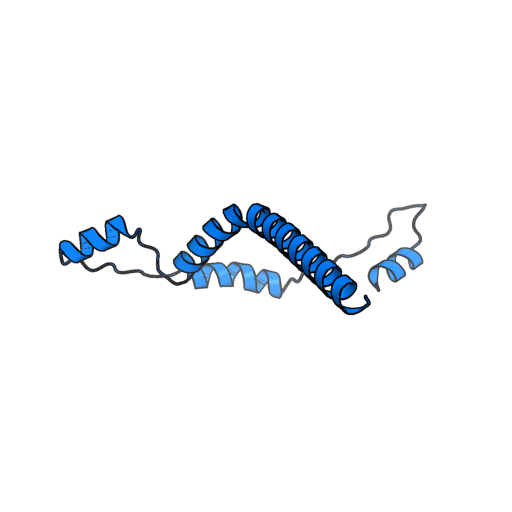2 1.00 60.22 93 SER A C 1
ATOM 759 O O . SER A 1 93 ? 35.113 -17.110 -20.889 1.00 60.22 93 SER A O 1
ATOM 761 N N . LYS A 1 94 ? 33.335 -16.117 -19.957 1.00 61.44 94 LYS A N 1
ATOM 762 C CA . LYS A 1 94 ? 33.316 -16.939 -18.731 1.00 61.44 94 LYS A CA 1
ATOM 763 C C . LYS A 1 94 ? 31.945 -17.504 -18.356 1.00 61.44 94 LYS A C 1
ATOM 765 O O . LYS A 1 94 ? 31.885 -18.296 -17.419 1.00 61.44 94 LYS A O 1
ATOM 770 N N . ALA A 1 95 ? 30.872 -17.110 -19.041 1.00 62.28 95 ALA A N 1
ATOM 771 C CA . ALA A 1 95 ? 29.539 -17.670 -18.838 1.00 62.28 95 ALA A CA 1
ATOM 772 C C . ALA A 1 95 ? 29.137 -18.510 -20.052 1.00 62.28 95 ALA A C 1
ATOM 774 O O . ALA A 1 95 ? 29.181 -18.028 -21.183 1.00 62.28 95 ALA A O 1
ATOM 775 N N . ASP A 1 96 ? 28.762 -19.761 -19.798 1.00 68.56 96 ASP A N 1
ATOM 776 C CA . ASP A 1 96 ? 28.274 -20.678 -20.822 1.00 68.56 96 ASP A CA 1
ATOM 777 C C . ASP A 1 96 ? 26.773 -20.456 -21.061 1.00 68.56 96 ASP A C 1
ATOM 779 O O . ASP A 1 96 ? 26.018 -20.211 -20.112 1.00 68.56 96 ASP A O 1
ATOM 783 N N . ILE A 1 97 ? 26.343 -20.543 -22.321 1.00 69.38 97 ILE A N 1
ATOM 784 C CA . ILE A 1 97 ? 24.942 -20.353 -22.735 1.00 69.38 97 ILE A CA 1
ATOM 785 C C . ILE A 1 97 ? 24.055 -21.378 -22.017 1.00 69.38 97 ILE A C 1
ATOM 787 O O . ILE A 1 97 ? 22.994 -21.026 -21.501 1.00 69.38 97 ILE A O 1
ATOM 791 N N . ASP A 1 98 ? 24.568 -22.598 -21.865 1.00 69.38 98 ASP A N 1
ATOM 792 C CA . ASP A 1 98 ? 23.901 -23.707 -21.186 1.00 69.38 98 ASP A CA 1
ATOM 793 C C . ASP A 1 98 ? 23.626 -23.391 -19.705 1.00 69.38 98 ASP A C 1
ATOM 795 O O . ASP A 1 98 ? 22.584 -23.748 -19.160 1.00 69.38 98 ASP A O 1
ATOM 799 N N . THR A 1 99 ? 24.522 -22.655 -19.035 1.00 70.06 99 THR A N 1
ATOM 800 C CA . THR A 1 99 ? 24.313 -22.250 -17.632 1.00 70.06 99 THR A CA 1
ATOM 801 C C . THR A 1 99 ? 23.247 -21.161 -17.521 1.00 70.06 99 THR A C 1
ATOM 803 O O . THR A 1 99 ? 22.457 -21.160 -16.576 1.00 70.06 99 THR A O 1
ATOM 806 N N . ALA A 1 100 ? 23.199 -20.238 -18.484 1.00 69.38 100 ALA A N 1
ATOM 807 C CA . ALA A 1 100 ? 22.182 -19.192 -18.525 1.00 69.38 100 ALA A CA 1
ATOM 808 C C . ALA A 1 100 ? 20.776 -19.771 -18.774 1.00 69.38 100 ALA A C 1
ATOM 810 O O . ALA A 1 100 ? 19.824 -19.336 -18.129 1.00 69.38 100 ALA A O 1
ATOM 811 N N . GLU A 1 101 ? 20.651 -20.791 -19.629 1.00 71.25 101 GLU A N 1
ATOM 812 C CA . GLU A 1 101 ? 19.380 -21.479 -19.894 1.00 71.25 101 GLU A CA 1
ATOM 813 C C . GLU A 1 101 ? 18.871 -22.248 -18.663 1.00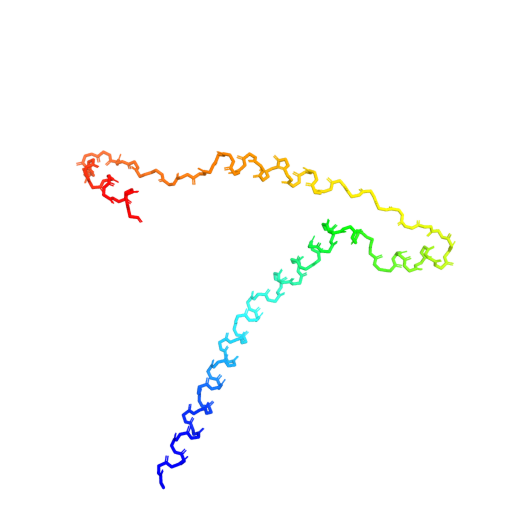 71.25 101 GLU A C 1
ATOM 815 O O . GLU A 1 101 ? 17.697 -22.142 -18.305 1.00 71.25 101 GLU A O 1
ATOM 820 N N . VAL A 1 102 ? 19.764 -22.942 -17.947 1.00 75.94 102 VAL A N 1
ATOM 821 C CA . VAL A 1 102 ? 19.429 -23.634 -16.688 1.00 75.94 102 VAL A CA 1
ATOM 822 C C . VAL A 1 102 ? 18.958 -22.646 -15.616 1.00 75.94 102 VAL A C 1
ATOM 824 O O . VAL A 1 102 ? 17.967 -22.905 -14.937 1.00 75.94 102 VAL A O 1
ATOM 827 N N . LEU A 1 103 ? 19.632 -21.501 -15.473 1.00 70.94 103 LEU A N 1
ATOM 828 C CA . LEU A 1 103 ? 19.260 -20.460 -14.506 1.00 70.94 103 LEU A CA 1
ATOM 829 C C . LEU A 1 103 ? 17.968 -19.725 -14.877 1.00 70.94 103 LEU A C 1
ATOM 831 O O . LEU A 1 103 ? 17.294 -19.213 -13.991 1.00 70.94 103 LEU A O 1
ATOM 835 N N . GLN A 1 104 ? 17.619 -19.662 -16.162 1.00 74.44 104 GLN A N 1
ATOM 836 C CA . GLN A 1 104 ? 16.364 -19.063 -16.613 1.00 74.44 104 GLN A CA 1
ATOM 837 C C . GLN A 1 104 ? 15.155 -19.999 -16.426 1.00 74.44 104 GLN A C 1
ATOM 839 O O . GLN A 1 104 ? 14.018 -19.527 -16.399 1.00 74.44 104 GLN A O 1
ATOM 844 N N . GLY A 1 105 ? 15.390 -21.308 -16.296 1.00 69.19 105 GLY A N 1
ATOM 845 C CA . GLY A 1 105 ? 14.358 -22.322 -16.063 1.00 69.19 105 GLY A CA 1
ATOM 846 C C . GLY A 1 105 ? 13.997 -22.590 -14.593 1.00 69.19 105 GLY A C 1
ATOM 847 O O . GLY A 1 105 ? 13.055 -23.349 -14.357 1.00 69.19 105 GLY A O 1
ATOM 848 N N . ILE A 1 106 ? 14.722 -22.007 -13.628 1.00 65.19 106 ILE A N 1
ATOM 849 C CA . ILE A 1 106 ? 14.494 -22.121 -12.169 1.00 65.19 106 ILE A CA 1
ATOM 850 C C . ILE A 1 106 ? 13.743 -20.889 -11.657 1.00 65.19 106 ILE A C 1
ATOM 852 O O . ILE A 1 106 ? 12.770 -21.078 -10.891 1.00 65.19 106 ILE A O 1
#

Radius of gyration: 26.66 Å; chains: 1; bounding box: 60×58×60 Å

pLDDT: mean 82.48, std 11.81, range [47.31, 94.94]

Secondary structure (DSSP, 8-state):
-HHHHHHHHHHHHHHHHHHHHHHHHHHHHHHHHHHHHHHHHHTT--S-HHHHHHHHHTT--------HHHHHHHHHHHHHHT-PPPP-PPPTTT--HHHHHHHH--

Sequence (106 aa):
MAEHEHHDADKTLIEEAHKRFKQCQDAENDQRIVSVEDLQFLNGEQWPDNIKTKRIADGRPCHTINRLPQFVRQTTNPQRANRISAQVLPVDSKADIDTAEVLQGI

InterPro domains:
  IPR032427 Phage P22-like portal protein [PF16510] (19-106)